Protein AF-E2GJ95-F1 (afdb_monomer)

Sequence (103 aa):
ADFGVEADIWSCPSFNLLHRDAIETERFNRLHPLEAEKVPFVTSQLQGHDGPVIAATDYIRSYADRIRAYIPNDYHVLGTDGFGRSDSRANLRRLFEVDRYNV

Structure (mmCIF, N/CA/C/O backbone):
data_AF-E2GJ95-F1
#
_entry.id   AF-E2GJ95-F1
#
loop_
_atom_site.group_PDB
_atom_site.id
_atom_site.type_symbol
_atom_site.label_atom_id
_atom_site.label_alt_id
_atom_site.label_comp_id
_atom_site.label_asym_id
_atom_site.label_entity_id
_atom_site.label_seq_id
_atom_site.pdbx_PDB_ins_code
_atom_site.Cartn_x
_atom_site.Cartn_y
_atom_site.Cartn_z
_atom_site.occupancy
_atom_site.B_iso_or_equiv
_atom_site.auth_seq_id
_atom_site.auth_comp_id
_atom_site.auth_asym_id
_atom_site.auth_atom_id
_atom_site.pdbx_PDB_model_num
ATOM 1 N N . ALA A 1 1 ? -9.290 -3.431 -22.720 1.00 63.59 1 ALA A N 1
ATOM 2 C CA . ALA A 1 1 ? -8.641 -4.137 -21.604 1.00 63.59 1 ALA A CA 1
ATOM 3 C C . ALA A 1 1 ? -8.124 -5.455 -22.152 1.00 63.59 1 ALA A C 1
ATOM 5 O O . ALA A 1 1 ? -8.940 -6.243 -22.610 1.00 63.59 1 ALA A O 1
ATOM 6 N N . ASP A 1 2 ? -6.807 -5.659 -22.177 1.00 87.31 2 ASP A N 1
ATOM 7 C CA . ASP A 1 2 ? -6.186 -6.812 -22.856 1.00 87.31 2 ASP A CA 1
ATOM 8 C C . ASP A 1 2 ? -6.552 -8.156 -22.194 1.00 87.31 2 ASP A C 1
ATOM 10 O O . ASP A 1 2 ? -6.539 -9.191 -22.852 1.00 87.31 2 ASP A O 1
ATOM 14 N N . PHE A 1 3 ? -6.949 -8.125 -20.915 1.00 90.81 3 PHE A N 1
ATOM 15 C CA . PHE A 1 3 ? -7.248 -9.311 -20.104 1.00 90.81 3 PHE A CA 1
ATOM 16 C C . PHE A 1 3 ? -8.685 -9.377 -19.569 1.00 90.81 3 PHE A C 1
ATOM 18 O O . PHE A 1 3 ? -9.024 -10.321 -18.867 1.00 90.81 3 PHE A O 1
ATOM 25 N N . GLY A 1 4 ? -9.533 -8.383 -19.862 1.00 93.56 4 GLY A N 1
ATOM 26 C CA . GLY A 1 4 ? -10.906 -8.343 -19.334 1.00 93.56 4 GLY A CA 1
ATOM 27 C C . GLY A 1 4 ? -11.008 -8.259 -17.802 1.00 93.56 4 GLY A C 1
ATOM 28 O O . GLY A 1 4 ? -12.043 -8.614 -17.254 1.00 93.56 4 GLY A O 1
ATOM 29 N N . VAL A 1 5 ? -9.946 -7.814 -17.123 1.00 92.19 5 VAL A N 1
ATOM 30 C CA . VAL A 1 5 ? -9.924 -7.586 -15.671 1.00 92.19 5 VAL A CA 1
ATOM 31 C C . VAL A 1 5 ? -10.360 -6.150 -15.389 1.00 92.19 5 VAL A C 1
ATOM 33 O O . VAL A 1 5 ? -9.790 -5.210 -15.949 1.00 92.19 5 VAL A O 1
ATOM 36 N N . GLU A 1 6 ? -11.377 -5.989 -14.546 1.00 93.88 6 GLU A N 1
ATOM 37 C CA . GLU A 1 6 ? -11.799 -4.690 -14.021 1.00 93.88 6 GLU A CA 1
ATOM 38 C C . GLU A 1 6 ? -10.913 -4.296 -12.835 1.00 93.88 6 GLU A C 1
ATOM 40 O O . GLU A 1 6 ? -10.477 -5.151 -12.066 1.00 93.88 6 GLU A O 1
ATOM 45 N N . ALA A 1 7 ? -10.615 -3.004 -12.713 1.00 94.00 7 ALA A N 1
ATOM 46 C CA . ALA A 1 7 ? -9.789 -2.483 -11.637 1.00 94.00 7 ALA A CA 1
ATOM 47 C C . ALA A 1 7 ? -10.259 -1.087 -11.237 1.00 94.00 7 ALA A C 1
ATOM 49 O O . ALA A 1 7 ? -10.432 -0.205 -12.082 1.00 94.00 7 ALA A O 1
ATOM 50 N N . ASP A 1 8 ? -10.390 -0.893 -9.935 1.00 95.81 8 ASP A N 1
ATOM 51 C CA . ASP A 1 8 ? -10.515 0.418 -9.324 1.00 95.81 8 ASP A CA 1
ATOM 52 C C . ASP A 1 8 ? -9.117 1.050 -9.185 1.00 95.81 8 ASP A C 1
ATOM 54 O O . ASP A 1 8 ? -8.119 0.367 -8.934 1.00 95.81 8 ASP A O 1
ATOM 58 N N . ILE A 1 9 ? -9.014 2.367 -9.391 1.00 96.06 9 ILE A N 1
ATOM 59 C CA . ILE A 1 9 ? -7.731 3.084 -9.387 1.00 96.06 9 ILE A CA 1
ATOM 60 C C . ILE A 1 9 ? -7.732 4.128 -8.277 1.00 96.06 9 ILE A C 1
ATOM 62 O O . ILE A 1 9 ? -8.517 5.077 -8.300 1.00 96.06 9 ILE A O 1
ATOM 66 N N . TRP A 1 10 ? -6.778 4.006 -7.353 1.00 97.00 10 TRP A N 1
ATOM 67 C CA . TRP A 1 10 ? -6.595 4.942 -6.247 1.00 97.00 10 TRP A CA 1
ATOM 68 C C . TRP A 1 10 ? -5.315 5.756 -6.392 1.00 97.00 10 TRP A C 1
ATOM 70 O O . TRP A 1 10 ? -4.247 5.241 -6.721 1.00 97.00 10 TRP A O 1
ATOM 80 N N . SER A 1 11 ? -5.412 7.042 -6.060 1.00 97.12 11 SER A N 1
ATOM 81 C CA . SER A 1 11 ? -4.244 7.884 -5.821 1.00 97.12 11 SER A CA 1
ATOM 82 C C . SER A 1 11 ? -3.899 7.862 -4.335 1.00 97.12 11 SER A C 1
ATOM 84 O O . SER A 1 11 ? -4.739 8.188 -3.496 1.00 97.12 11 SER A O 1
ATOM 86 N N . CYS A 1 12 ? -2.658 7.503 -4.003 1.00 97.19 12 CYS A N 1
ATOM 87 C CA . CYS A 1 12 ? -2.146 7.523 -2.635 1.00 97.19 12 CYS A CA 1
ATOM 88 C C . CYS A 1 12 ? -1.120 8.659 -2.476 1.00 97.19 12 CYS A C 1
ATOM 90 O O . CYS A 1 12 ? 0.071 8.454 -2.715 1.00 97.19 12 CYS A O 1
ATOM 92 N N . PRO A 1 13 ? -1.542 9.873 -2.074 1.00 96.12 13 PRO A N 1
ATOM 93 C CA . PRO A 1 13 ? -0.630 11.009 -1.952 1.00 96.12 13 PRO A CA 1
ATOM 94 C C . PRO A 1 13 ? 0.354 10.878 -0.779 1.00 96.12 13 PRO A C 1
ATOM 96 O O . PRO A 1 13 ? 1.371 11.569 -0.762 1.00 96.12 13 PRO A O 1
ATOM 99 N N . SER A 1 14 ? 0.071 10.036 0.226 1.00 97.62 14 SER A N 1
ATOM 100 C CA . SER A 1 14 ? 0.968 9.860 1.372 1.00 97.62 14 SER A CA 1
ATOM 101 C C . SER A 1 14 ? 0.735 8.559 2.139 1.00 97.62 14 SER A C 1
ATOM 103 O O . SER A 1 14 ? -0.110 8.488 3.033 1.00 97.62 14 SER A O 1
ATOM 105 N N . PHE A 1 15 ? 1.592 7.564 1.902 1.00 98.50 15 PHE A N 1
ATOM 106 C CA . PHE A 1 15 ? 1.661 6.365 2.748 1.00 98.50 15 PHE A CA 1
ATOM 107 C C . PHE A 1 15 ? 2.099 6.680 4.187 1.00 98.50 15 PHE A C 1
ATOM 109 O O . PHE A 1 15 ? 1.762 5.947 5.112 1.00 98.50 15 PHE A O 1
ATOM 116 N N . ASN A 1 16 ? 2.829 7.784 4.403 1.00 98.25 16 ASN A N 1
ATOM 117 C CA . ASN A 1 16 ? 3.179 8.254 5.749 1.00 98.25 16 ASN A CA 1
ATOM 118 C C . ASN A 1 16 ? 1.925 8.610 6.562 1.00 98.25 16 ASN A C 1
ATOM 120 O O . ASN A 1 16 ? 1.812 8.214 7.719 1.00 98.25 16 ASN A O 1
ATOM 124 N N . LEU A 1 17 ? 0.996 9.367 5.966 1.00 98.50 17 LEU A N 1
ATOM 125 C CA . LEU A 1 17 ? -0.213 9.807 6.664 1.00 98.50 17 LEU A CA 1
ATOM 126 C C . LEU A 1 17 ? -1.180 8.648 6.898 1.00 98.50 17 LEU A C 1
ATOM 128 O O . LEU A 1 17 ? -1.711 8.554 7.999 1.00 98.50 17 LEU A O 1
ATOM 132 N N . LEU A 1 18 ? -1.332 7.741 5.925 1.00 98.56 18 LEU A N 1
ATOM 133 C CA . LEU A 1 18 ? -2.131 6.522 6.101 1.00 98.56 18 LEU A CA 1
ATOM 134 C C . LEU A 1 18 ? -1.604 5.657 7.251 1.00 98.56 18 LEU A C 1
ATOM 136 O O . LEU A 1 18 ? -2.371 5.196 8.087 1.00 98.56 18 LEU A O 1
ATOM 140 N N . HIS A 1 19 ? -0.285 5.472 7.326 1.00 98.56 19 HIS A N 1
ATOM 141 C CA . HIS A 1 19 ? 0.322 4.701 8.407 1.00 98.56 19 HIS A CA 1
ATOM 142 C C . HIS A 1 19 ? 0.151 5.373 9.775 1.00 98.56 19 HIS A C 1
ATOM 144 O O . HIS A 1 19 ? -0.139 4.695 10.759 1.00 98.56 19 HIS A O 1
ATOM 150 N N . ARG A 1 20 ? 0.299 6.704 9.844 1.00 98.62 20 ARG A N 1
ATOM 151 C CA . ARG A 1 20 ? 0.094 7.459 11.087 1.00 98.62 20 ARG A CA 1
ATOM 152 C C . ARG A 1 20 ? -1.349 7.348 11.579 1.00 98.62 20 ARG A C 1
ATOM 154 O O . ARG A 1 20 ? -1.551 7.034 12.745 1.00 98.62 20 ARG A O 1
ATOM 161 N N . ASP A 1 21 ? -2.315 7.573 10.693 1.00 98.81 21 ASP A N 1
ATOM 162 C CA . ASP A 1 21 ? -3.746 7.428 10.984 1.00 98.81 21 ASP A CA 1
ATOM 163 C C . ASP A 1 21 ? -4.080 6.029 11.522 1.00 98.81 21 ASP A C 1
ATOM 165 O O . ASP A 1 21 ? -4.771 5.882 12.533 1.00 98.81 21 ASP A O 1
ATOM 169 N N . ALA A 1 22 ? -3.508 4.995 10.906 1.00 98.50 22 ALA A N 1
ATOM 170 C CA . ALA A 1 22 ? -3.748 3.624 11.315 1.00 98.50 22 ALA A CA 1
ATOM 171 C C . ALA A 1 22 ? -3.159 3.290 12.696 1.00 98.50 22 ALA A C 1
ATOM 173 O O . ALA A 1 22 ? -3.853 2.704 13.526 1.00 98.50 22 ALA A O 1
ATOM 174 N N . ILE A 1 23 ? -1.933 3.739 12.994 1.00 98.44 23 ILE A N 1
ATOM 175 C CA . ILE A 1 23 ? -1.331 3.586 14.331 1.00 98.44 23 ILE A CA 1
ATOM 176 C C . ILE A 1 23 ? -2.129 4.358 15.390 1.00 98.44 23 ILE A C 1
ATOM 178 O O . ILE A 1 23 ? -2.316 3.875 16.509 1.00 98.44 23 ILE A O 1
ATOM 182 N N . GLU A 1 24 ? -2.582 5.572 15.073 1.00 98.62 24 GLU A N 1
ATOM 183 C CA . GLU A 1 24 ? -3.398 6.381 15.984 1.00 98.62 24 GLU A CA 1
ATOM 184 C C . GLU A 1 24 ? -4.741 5.702 16.275 1.00 98.62 24 GLU A C 1
ATOM 186 O O . GLU A 1 24 ? -5.174 5.668 17.431 1.00 98.62 24 GLU A O 1
ATOM 191 N N . THR A 1 25 ? -5.346 5.097 15.253 1.00 98.69 25 THR A N 1
ATOM 192 C CA . THR A 1 25 ? -6.574 4.305 15.360 1.00 98.69 25 THR A CA 1
ATOM 193 C C . THR A 1 25 ? -6.374 3.054 16.214 1.00 98.69 25 THR A C 1
ATOM 195 O O . THR A 1 25 ? -7.111 2.851 17.179 1.00 98.69 25 THR A O 1
ATOM 198 N N . GLU A 1 26 ? -5.337 2.258 15.942 1.00 98.19 26 GLU A N 1
ATOM 199 C CA . GLU A 1 26 ? -5.004 1.064 16.729 1.00 98.19 26 GLU A CA 1
ATOM 200 C C . GLU A 1 26 ? -4.749 1.425 18.200 1.00 98.19 26 GLU A C 1
ATOM 202 O O . GLU A 1 26 ? -5.288 0.804 19.121 1.00 98.19 26 GLU A O 1
ATOM 207 N N . ARG A 1 27 ? -3.965 2.485 18.440 1.00 98.50 27 ARG A N 1
ATOM 208 C CA . ARG A 1 27 ? -3.698 2.993 19.788 1.00 98.50 27 ARG A CA 1
ATOM 209 C C . ARG A 1 27 ? -4.984 3.424 20.487 1.00 98.50 27 ARG A C 1
ATOM 211 O O . ARG A 1 27 ? -5.116 3.160 21.681 1.00 98.50 27 ARG A O 1
ATOM 218 N N . PHE A 1 28 ? -5.894 4.100 19.786 1.00 98.69 28 PHE A N 1
ATOM 219 C CA . PHE A 1 28 ? -7.177 4.501 20.353 1.00 98.69 28 PHE A CA 1
ATOM 220 C C . PHE A 1 28 ? -7.988 3.274 20.775 1.00 98.69 28 PHE A C 1
ATOM 222 O O . PHE A 1 28 ? -8.359 3.199 21.944 1.00 98.69 28 PHE A O 1
ATOM 229 N N . ASN A 1 29 ? -8.172 2.300 19.880 1.00 98.44 29 ASN A N 1
ATOM 230 C CA . ASN A 1 29 ? -8.951 1.087 20.153 1.00 98.44 29 ASN A CA 1
ATOM 231 C C . ASN A 1 29 ? -8.365 0.300 21.336 1.00 98.44 29 ASN A C 1
ATOM 233 O O . ASN A 1 29 ? -9.090 -0.105 22.241 1.00 98.44 29 ASN A O 1
ATOM 237 N N . ARG A 1 30 ? -7.031 0.176 21.405 1.00 98.12 30 ARG A N 1
ATOM 238 C CA . ARG A 1 30 ? -6.343 -0.489 22.524 1.00 98.12 30 ARG A CA 1
ATOM 239 C C . ARG A 1 30 ? -6.565 0.206 23.872 1.00 98.12 30 ARG A C 1
ATOM 241 O O . ARG A 1 30 ? -6.591 -0.462 24.902 1.00 98.12 30 ARG A O 1
ATOM 248 N N . LEU A 1 31 ? -6.654 1.537 23.886 1.00 98.50 31 LEU A N 1
ATOM 249 C CA . LEU A 1 31 ? -6.808 2.327 25.114 1.00 98.50 31 LEU A CA 1
ATOM 250 C C . LEU A 1 31 ? -8.274 2.560 25.515 1.00 98.50 31 LEU A C 1
ATOM 252 O O . LEU A 1 31 ? -8.513 2.945 26.656 1.00 98.50 31 LEU A O 1
ATOM 256 N N . HIS A 1 32 ? -9.234 2.306 24.620 1.00 98.31 32 HIS A N 1
ATOM 257 C CA . HIS A 1 32 ? -10.666 2.532 24.847 1.00 98.31 32 HIS A CA 1
ATOM 258 C C . HIS A 1 32 ? -11.489 1.283 24.471 1.00 98.31 32 HIS A C 1
ATOM 260 O O . HIS A 1 32 ? -12.328 1.342 23.576 1.00 98.31 32 HIS A O 1
ATOM 266 N N . PRO A 1 33 ? -11.290 0.138 25.155 1.00 97.62 33 PRO A N 1
ATOM 267 C CA . PRO A 1 33 ? -11.884 -1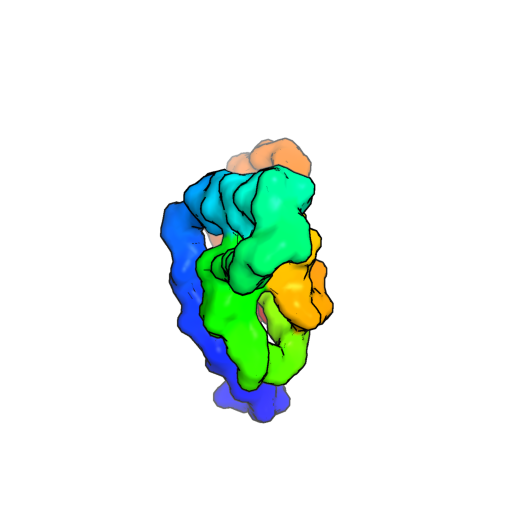.146 24.758 1.00 97.62 33 PRO A CA 1
ATOM 268 C C . PRO A 1 33 ? -13.412 -1.230 24.921 1.00 97.62 33 PRO A C 1
ATOM 270 O O . PRO A 1 33 ? -14.017 -2.202 24.485 1.00 97.62 33 PRO A O 1
ATOM 273 N N . LEU A 1 34 ? -14.034 -0.260 25.599 1.00 98.12 34 LEU A N 1
ATOM 274 C CA . LEU A 1 34 ? -15.490 -0.188 25.785 1.00 98.12 34 LEU A CA 1
ATOM 275 C C . LEU A 1 34 ? -16.161 0.825 24.846 1.00 98.12 34 LEU A C 1
ATOM 277 O O . LEU A 1 34 ? -17.386 0.938 24.848 1.00 98.12 34 LEU A O 1
ATOM 281 N N . GLU A 1 35 ? -15.375 1.587 24.086 1.00 97.88 35 GLU A N 1
ATOM 282 C CA . GLU A 1 35 ? -15.892 2.527 23.096 1.00 97.88 35 GLU A CA 1
ATOM 283 C C . GLU A 1 35 ? -16.045 1.847 21.734 1.00 97.88 35 GLU A C 1
ATOM 285 O O . GLU A 1 35 ? -15.537 0.752 21.500 1.00 97.88 35 GLU A O 1
ATOM 290 N N . ALA A 1 36 ? -16.764 2.501 20.821 1.00 97.62 36 ALA A N 1
ATOM 291 C CA . ALA A 1 36 ? -16.868 2.015 19.454 1.00 97.62 36 ALA A CA 1
ATOM 292 C C . ALA A 1 36 ? -15.478 1.982 18.800 1.00 97.62 36 ALA A C 1
ATOM 294 O O . ALA A 1 36 ? -14.768 2.994 18.784 1.00 97.62 36 ALA A O 1
ATOM 295 N N . GLU A 1 37 ? -15.108 0.827 18.245 1.00 97.25 37 GLU A N 1
ATOM 296 C CA . GLU A 1 37 ? -13.845 0.675 17.533 1.00 97.25 37 GLU A CA 1
ATOM 297 C C . GLU A 1 37 ? -13.790 1.613 16.327 1.00 97.25 37 GLU A C 1
ATOM 299 O O . GLU A 1 37 ? -14.712 1.697 15.511 1.00 97.25 37 GLU A O 1
ATOM 304 N N . LYS A 1 38 ? -12.673 2.324 16.209 1.00 98.38 38 LYS A N 1
ATOM 305 C CA . LYS A 1 38 ? -12.358 3.132 15.038 1.00 98.38 38 LYS A CA 1
ATOM 306 C C . LYS A 1 38 ? -11.751 2.256 13.952 1.00 98.38 38 LYS A C 1
ATOM 308 O O . LYS A 1 38 ? -11.030 1.301 14.234 1.00 98.38 38 LYS A O 1
ATOM 313 N N . VAL A 1 39 ? -12.000 2.639 12.706 1.00 98.38 39 VAL A N 1
ATOM 314 C CA . VAL A 1 39 ? -11.462 1.979 11.515 1.00 98.38 39 VAL A CA 1
ATOM 315 C C . VAL A 1 39 ? -10.437 2.915 10.872 1.00 98.38 39 VAL A C 1
ATOM 317 O O . VAL A 1 39 ? -10.778 4.081 10.653 1.00 98.38 39 VAL A O 1
ATOM 320 N N . PRO A 1 40 ? -9.208 2.453 10.564 1.00 98.56 40 PRO A N 1
ATOM 321 C CA . PRO A 1 40 ? -8.237 3.267 9.842 1.00 98.56 40 PRO A CA 1
ATOM 322 C C . PRO A 1 40 ? -8.810 3.761 8.513 1.00 98.56 40 PRO A C 1
ATOM 324 O O . PRO A 1 40 ? -9.535 3.032 7.830 1.00 98.56 40 PRO A O 1
ATOM 327 N N . PHE A 1 41 ? -8.438 4.970 8.097 1.00 98.50 41 PHE A N 1
ATOM 328 C CA . PHE A 1 41 ? -8.930 5.574 6.863 1.00 98.50 41 PHE A CA 1
ATOM 329 C C . PHE A 1 41 ? -8.701 4.653 5.663 1.00 98.50 41 PHE A C 1
ATOM 331 O O . PHE A 1 41 ? -9.641 4.387 4.919 1.00 98.50 41 PHE A O 1
ATOM 338 N N . VAL A 1 42 ? -7.497 4.087 5.508 1.00 98.31 42 VAL A N 1
ATOM 339 C CA . VAL A 1 42 ? -7.207 3.187 4.378 1.00 98.31 42 VAL A CA 1
ATOM 340 C C . VAL A 1 42 ? -8.085 1.937 4.377 1.00 98.31 42 VAL A C 1
ATOM 342 O O . VAL A 1 42 ? -8.584 1.546 3.326 1.00 98.31 42 VAL A O 1
ATOM 345 N N . THR A 1 43 ? -8.349 1.361 5.550 1.00 98.44 43 THR A N 1
ATOM 346 C CA . THR A 1 43 ? -9.254 0.218 5.684 1.00 98.44 43 THR A CA 1
ATOM 347 C C . THR A 1 43 ? -10.663 0.615 5.261 1.00 98.44 43 THR A C 1
ATOM 349 O O . THR A 1 43 ? -11.285 -0.095 4.480 1.00 98.44 43 THR A O 1
ATOM 352 N N . SER A 1 44 ? -11.141 1.790 5.687 1.00 97.94 44 SER A N 1
ATOM 353 C CA . SER A 1 44 ? -12.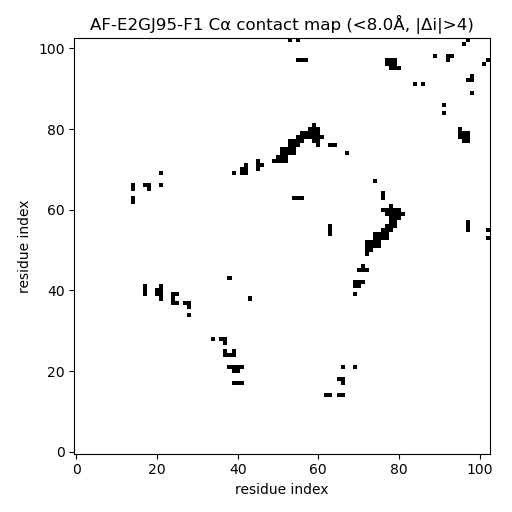470 2.285 5.310 1.00 97.94 44 SER A CA 1
ATOM 354 C C . SER A 1 44 ? -12.632 2.571 3.814 1.00 97.94 44 SER A C 1
ATOM 356 O O . SER A 1 44 ? -13.751 2.504 3.316 1.00 97.94 44 SER A O 1
ATOM 358 N N . GLN A 1 45 ? -11.541 2.899 3.109 1.00 97.50 45 GLN A N 1
ATOM 359 C CA . GLN A 1 45 ? -11.557 3.144 1.664 1.00 97.50 45 GLN A CA 1
ATOM 360 C C . GLN A 1 45 ? -11.565 1.851 0.845 1.00 97.50 45 GLN A C 1
ATOM 362 O O . GLN A 1 45 ? -12.075 1.856 -0.268 1.00 97.50 45 GLN A O 1
ATOM 367 N N . LEU A 1 46 ? -10.961 0.778 1.363 1.00 97.38 46 LEU A N 1
ATOM 368 C CA . LEU A 1 46 ? -10.781 -0.479 0.631 1.00 97.38 46 LEU A CA 1
ATOM 369 C C . LEU A 1 46 ? -11.785 -1.562 1.036 1.00 97.38 46 LEU A C 1
ATOM 371 O O . LEU A 1 46 ? -12.023 -2.489 0.270 1.00 97.38 46 LEU A O 1
ATOM 375 N N . GLN A 1 47 ? -12.392 -1.462 2.222 1.00 96.62 47 GLN A N 1
ATOM 376 C CA . GLN A 1 47 ? -13.424 -2.407 2.645 1.00 96.62 47 GLN A CA 1
ATOM 377 C C . GLN A 1 47 ? -14.588 -2.434 1.643 1.00 96.62 47 GLN A C 1
ATOM 379 O O . GLN A 1 47 ? -15.067 -1.394 1.195 1.00 96.62 47 GLN A O 1
ATOM 384 N N . GLY A 1 48 ? -15.064 -3.634 1.318 1.00 95.50 48 GLY A N 1
ATOM 385 C CA . GLY A 1 48 ? -16.150 -3.826 0.356 1.00 95.50 48 GLY A CA 1
ATOM 386 C C . GLY A 1 48 ? -15.720 -3.801 -1.114 1.00 95.50 48 GLY A C 1
ATOM 387 O O . GLY A 1 48 ? -16.574 -4.023 -1.966 1.00 95.50 48 GLY A O 1
ATOM 388 N N . HIS A 1 49 ? -14.434 -3.579 -1.411 1.00 95.31 49 HIS A N 1
ATOM 389 C CA . HIS A 1 49 ? -13.866 -3.837 -2.733 1.00 95.31 49 HIS A CA 1
ATOM 390 C C . HIS A 1 49 ? -13.280 -5.250 -2.778 1.00 95.31 49 HIS A C 1
ATOM 392 O O . HIS A 1 49 ? -12.523 -5.655 -1.891 1.00 95.31 49 HIS A O 1
ATOM 39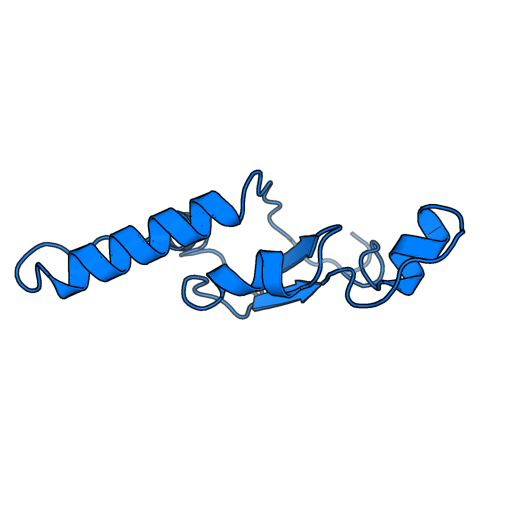8 N N . ASP A 1 50 ? -13.632 -6.002 -3.816 1.00 93.44 50 ASP A N 1
ATOM 399 C CA . ASP A 1 50 ? -13.158 -7.368 -4.015 1.00 93.44 50 ASP A CA 1
ATOM 400 C C . ASP A 1 50 ? -11.804 -7.403 -4.737 1.00 93.44 50 ASP A C 1
ATOM 402 O O . ASP A 1 50 ? -11.447 -6.505 -5.499 1.00 93.44 50 ASP A O 1
ATOM 406 N N . GLY A 1 51 ? -11.064 -8.495 -4.538 1.00 95.00 51 GLY A N 1
ATOM 407 C CA . GLY A 1 51 ? -9.817 -8.767 -5.255 1.00 95.00 51 GLY A CA 1
ATOM 408 C C . GLY A 1 51 ? -8.550 -8.249 -4.562 1.00 95.00 51 GLY A C 1
ATOM 409 O O . GLY A 1 51 ? -8.612 -7.681 -3.471 1.00 95.00 51 GLY A O 1
ATOM 410 N N . PRO A 1 52 ? -7.371 -8.515 -5.148 1.00 97.12 52 PRO A N 1
ATOM 411 C CA . PRO A 1 52 ? -6.093 -8.115 -4.574 1.00 97.12 52 PRO A CA 1
ATOM 412 C C . PRO A 1 52 ? -5.829 -6.616 -4.761 1.00 97.12 52 PRO A C 1
ATOM 414 O O . PRO A 1 52 ? -6.210 -6.012 -5.762 1.00 97.12 52 PRO A O 1
ATOM 417 N N . VAL A 1 53 ? -5.085 -6.031 -3.826 1.00 98.12 53 VAL A N 1
ATOM 418 C CA . VAL A 1 53 ? -4.615 -4.645 -3.883 1.00 98.12 53 VAL A CA 1
ATOM 419 C C . VAL A 1 53 ? -3.142 -4.636 -4.280 1.00 98.12 53 VAL A C 1
ATOM 421 O O . VAL A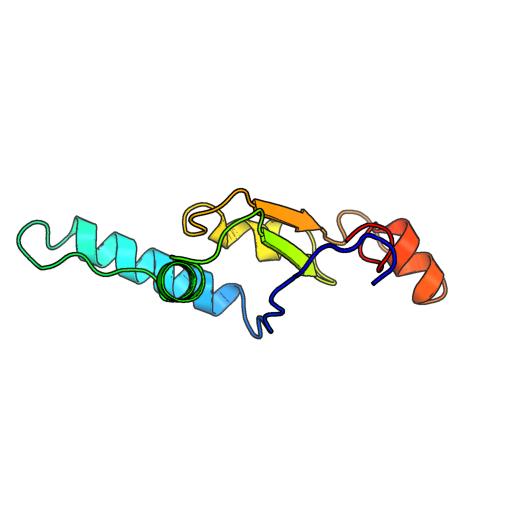 1 53 ? -2.299 -5.243 -3.616 1.00 98.12 53 VAL A O 1
ATOM 424 N N . ILE A 1 54 ? -2.814 -3.906 -5.346 1.00 98.12 54 ILE A N 1
ATOM 425 C CA . ILE A 1 54 ? -1.440 -3.728 -5.829 1.00 98.12 54 ILE A CA 1
ATOM 426 C C . ILE A 1 54 ? -1.023 -2.274 -5.601 1.00 98.12 54 ILE A C 1
ATOM 428 O O . ILE A 1 54 ? -1.690 -1.346 -6.057 1.00 98.12 54 ILE A O 1
ATOM 432 N N . ALA A 1 55 ? 0.097 -2.059 -4.911 1.00 98.25 55 ALA A N 1
ATOM 433 C CA . ALA A 1 55 ? 0.711 -0.744 -4.761 1.00 98.25 55 ALA A CA 1
ATOM 434 C C . ALA A 1 55 ? 2.079 -0.713 -5.442 1.00 98.25 55 ALA A C 1
ATOM 436 O O . ALA A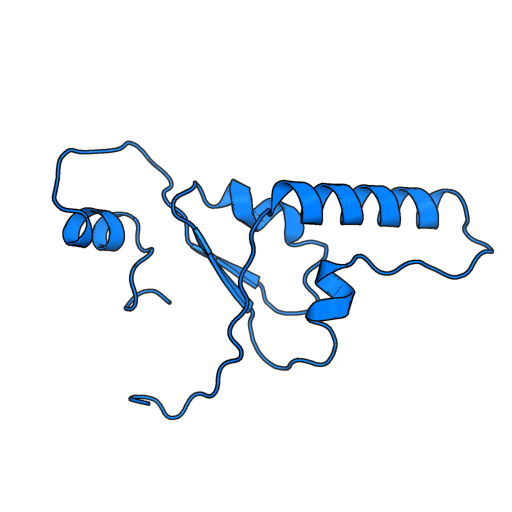 1 55 ? 2.966 -1.481 -5.086 1.00 98.25 55 ALA A O 1
ATOM 437 N N . ALA A 1 56 ? 2.270 0.219 -6.372 1.00 97.75 56 ALA A N 1
ATOM 438 C CA . ALA A 1 56 ? 3.555 0.480 -7.009 1.00 97.75 56 ALA A CA 1
ATOM 439 C C . ALA A 1 56 ? 4.012 1.906 -6.686 1.00 97.75 56 ALA A C 1
ATOM 441 O O . ALA A 1 56 ? 3.251 2.862 -6.853 1.00 97.75 56 ALA A O 1
ATOM 442 N N . THR A 1 57 ? 5.249 2.061 -6.212 1.00 97.69 57 THR A N 1
ATOM 443 C CA . THR A 1 57 ? 5.823 3.379 -5.901 1.00 97.69 57 THR A CA 1
ATOM 444 C C . THR A 1 57 ? 7.240 3.508 -6.447 1.00 97.69 57 THR A C 1
ATOM 446 O O . THR A 1 57 ? 7.960 2.521 -6.538 1.00 97.69 57 THR A O 1
ATOM 449 N N . ASP A 1 58 ? 7.681 4.737 -6.731 1.00 97.31 58 ASP A N 1
ATOM 450 C CA . ASP A 1 58 ? 9.086 5.026 -7.070 1.00 97.31 58 ASP A CA 1
ATOM 451 C C . ASP A 1 58 ? 10.014 4.999 -5.817 1.00 97.31 58 ASP A C 1
ATOM 453 O O . ASP A 1 58 ? 11.180 5.388 -5.896 1.00 97.31 58 ASP A O 1
ATOM 457 N N . TYR A 1 59 ? 9.523 4.520 -4.664 1.00 97.81 59 TYR A N 1
ATOM 458 C CA . TYR A 1 59 ? 10.286 4.255 -3.436 1.00 97.81 59 TYR A CA 1
ATOM 459 C C . TYR A 1 59 ? 10.457 2.746 -3.210 1.00 97.81 59 TYR A C 1
ATOM 461 O O . TYR A 1 59 ? 9.750 1.934 -3.803 1.00 97.81 59 TYR A O 1
ATOM 469 N N . ILE A 1 60 ? 11.361 2.365 -2.301 1.00 98.38 60 ILE A N 1
ATOM 470 C CA . ILE A 1 60 ? 11.511 0.970 -1.856 1.00 98.38 60 ILE A CA 1
ATOM 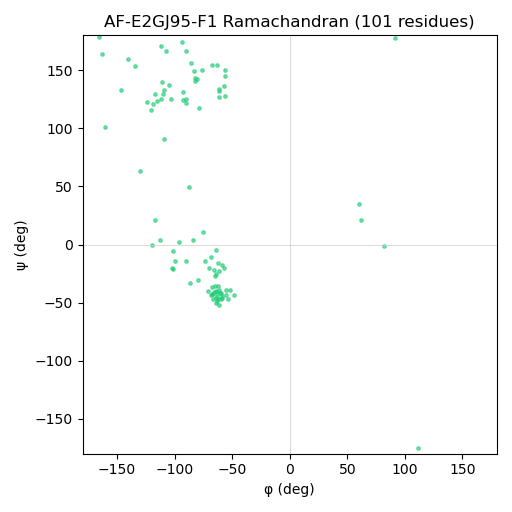471 C C . ILE A 1 60 ? 10.187 0.413 -1.311 1.00 98.38 60 ILE A C 1
ATOM 473 O O . ILE A 1 60 ? 9.393 1.153 -0.723 1.00 98.38 60 ILE A O 1
ATOM 477 N N . ARG A 1 61 ? 9.970 -0.900 -1.433 1.00 98.38 61 ARG A N 1
ATOM 478 C CA . ARG A 1 61 ? 8.717 -1.576 -1.051 1.00 98.38 61 ARG A CA 1
ATOM 479 C C . ARG A 1 61 ? 8.271 -1.249 0.369 1.00 98.38 61 ARG A C 1
ATOM 481 O O . ARG A 1 61 ? 7.093 -0.985 0.580 1.00 98.38 61 ARG A O 1
ATOM 488 N N . SER A 1 62 ? 9.199 -1.156 1.327 1.00 98.19 62 SER A N 1
ATOM 489 C CA . SER A 1 62 ? 8.878 -0.828 2.730 1.00 98.19 62 SER A CA 1
ATOM 490 C C . SER A 1 62 ? 8.169 0.525 2.917 1.00 98.19 62 SER A C 1
ATOM 492 O O . SER A 1 62 ? 7.538 0.767 3.951 1.00 98.19 62 SER A O 1
ATOM 494 N N . TYR A 1 63 ? 8.235 1.417 1.923 1.00 98.25 63 TYR A N 1
ATOM 495 C CA . TYR A 1 63 ? 7.498 2.674 1.927 1.00 98.25 63 TYR A CA 1
ATOM 496 C C . TYR A 1 63 ? 5.982 2.472 1.845 1.00 98.25 63 TYR A C 1
ATOM 498 O O . TYR A 1 63 ? 5.251 3.075 2.629 1.00 98.25 63 TYR A O 1
ATOM 506 N N . ALA A 1 64 ? 5.510 1.617 0.941 1.00 98.31 64 ALA A N 1
ATOM 507 C CA . ALA A 1 64 ? 4.093 1.282 0.835 1.00 98.31 64 ALA A CA 1
ATOM 508 C C . ALA A 1 64 ? 3.713 0.123 1.773 1.00 98.31 64 ALA A C 1
ATOM 510 O O . ALA A 1 64 ? 2.646 0.140 2.377 1.00 98.31 64 ALA A O 1
ATOM 511 N N . ASP A 1 65 ? 4.625 -0.823 2.010 1.00 98.38 65 ASP A N 1
ATOM 512 C CA . ASP A 1 65 ? 4.368 -2.026 2.814 1.00 98.38 65 ASP A CA 1
ATOM 513 C C . ASP A 1 65 ? 3.996 -1.737 4.278 1.00 98.38 65 ASP A C 1
ATOM 515 O O . ASP A 1 65 ? 3.298 -2.515 4.920 1.00 98.38 65 ASP A O 1
ATOM 519 N N . ARG A 1 66 ? 4.378 -0.571 4.809 1.00 97.94 66 ARG A N 1
ATOM 520 C CA . ARG A 1 66 ? 4.062 -0.150 6.186 1.00 97.94 66 ARG A CA 1
ATOM 521 C C . ARG A 1 66 ? 2.571 -0.117 6.533 1.00 97.94 66 ARG A C 1
ATOM 523 O O . ARG A 1 66 ? 2.236 -0.090 7.715 1.00 97.94 66 ARG A O 1
ATOM 530 N N . ILE A 1 67 ? 1.676 -0.048 5.545 1.00 98.25 67 ILE A N 1
ATOM 531 C CA . ILE A 1 67 ? 0.229 -0.068 5.794 1.00 98.25 67 ILE A CA 1
ATOM 532 C C . ILE A 1 67 ? -0.396 -1.458 5.645 1.00 98.25 67 ILE A C 1
ATOM 534 O O . ILE A 1 67 ? -1.601 -1.582 5.823 1.00 98.25 67 ILE A O 1
ATOM 538 N N . ARG A 1 68 ? 0.399 -2.498 5.357 1.00 98.31 68 ARG A N 1
ATOM 539 C CA . ARG A 1 68 ? -0.066 -3.868 5.086 1.00 98.31 68 ARG A CA 1
ATOM 540 C C . ARG A 1 68 ? -1.063 -4.392 6.115 1.00 98.31 68 ARG A C 1
ATOM 542 O O . ARG A 1 68 ? -2.063 -4.977 5.728 1.00 98.31 68 ARG A O 1
ATOM 549 N N . ALA A 1 69 ? -0.811 -4.160 7.404 1.00 97.81 69 ALA A N 1
ATOM 550 C CA . ALA A 1 69 ? -1.677 -4.628 8.491 1.00 97.81 69 ALA A CA 1
ATOM 551 C C . ALA A 1 69 ? -3.099 -4.033 8.456 1.00 97.81 69 ALA A C 1
ATOM 553 O O . ALA A 1 69 ? -3.990 -4.539 9.128 1.00 97.81 69 ALA A O 1
ATOM 554 N N . TYR A 1 70 ? -3.303 -2.962 7.689 1.00 98.00 70 TYR A N 1
ATOM 555 C CA . TYR A 1 70 ? -4.554 -2.213 7.603 1.00 98.00 70 TYR A CA 1
ATOM 556 C C . TYR A 1 70 ? -5.231 -2.356 6.229 1.00 98.00 70 TYR A C 1
ATOM 558 O O . TYR A 1 70 ? -6.246 -1.704 5.979 1.00 98.00 70 TYR A O 1
ATOM 566 N N . ILE A 1 71 ? -4.678 -3.181 5.332 1.00 98.06 71 ILE A N 1
ATOM 567 C CA . ILE A 1 71 ? -5.299 -3.522 4.049 1.00 98.06 71 ILE A CA 1
ATOM 568 C C . ILE A 1 71 ? -6.179 -4.763 4.262 1.00 98.06 71 ILE A C 1
ATOM 570 O O . ILE A 1 71 ? -5.653 -5.787 4.696 1.00 98.06 71 ILE A O 1
ATOM 574 N N . PRO A 1 72 ? -7.496 -4.698 3.985 1.00 96.88 72 PRO A N 1
ATOM 575 C CA . PRO A 1 72 ? -8.401 -5.825 4.229 1.00 96.88 72 PRO A CA 1
ATOM 576 C C . PRO A 1 72 ? -8.240 -6.985 3.229 1.00 96.88 72 PRO A C 1
ATOM 578 O O . PRO A 1 72 ? -8.736 -8.080 3.482 1.00 96.88 72 PRO A O 1
ATOM 581 N N . ASN A 1 73 ? -7.540 -6.754 2.118 1.00 97.31 73 ASN A N 1
ATOM 582 C CA . ASN A 1 73 ? -7.368 -7.683 1.003 1.00 97.31 73 ASN A CA 1
ATOM 583 C C . ASN A 1 73 ? -5.912 -8.169 0.898 1.00 97.31 73 ASN A C 1
ATOM 585 O O . ASN A 1 73 ? -5.003 -7.610 1.518 1.00 97.31 73 ASN A O 1
ATOM 589 N N . ASP A 1 74 ? -5.669 -9.161 0.038 1.00 97.38 74 ASP A N 1
ATOM 590 C CA . ASP A 1 74 ? -4.308 -9.544 -0.345 1.00 97.38 74 ASP A CA 1
ATOM 591 C C . ASP A 1 74 ? -3.553 -8.337 -0.910 1.00 97.38 74 ASP A C 1
ATOM 593 O O . ASP A 1 74 ? -4.039 -7.647 -1.805 1.00 97.38 74 ASP A O 1
ATOM 597 N N . TYR A 1 75 ? -2.363 -8.067 -0.368 1.00 98.25 75 TYR A N 1
ATOM 598 C CA . TYR A 1 75 ? -1.618 -6.843 -0.655 1.00 98.25 75 TYR A CA 1
ATOM 599 C C . TYR A 1 75 ? -0.247 -7.125 -1.271 1.00 98.25 75 TYR A C 1
ATOM 601 O O . TYR A 1 75 ? 0.652 -7.667 -0.613 1.00 98.25 75 TYR A O 1
ATOM 609 N N . HIS A 1 76 ? -0.062 -6.698 -2.517 1.00 98.25 76 HIS A N 1
ATOM 610 C CA . HIS A 1 76 ? 1.183 -6.829 -3.269 1.00 98.25 76 HIS A CA 1
ATOM 611 C C . HIS A 1 76 ? 1.842 -5.462 -3.445 1.00 98.25 76 HIS A C 1
ATOM 613 O O . HIS A 1 76 ? 1.190 -4.484 -3.810 1.00 98.25 76 HIS A O 1
ATOM 619 N N . VAL A 1 77 ? 3.146 -5.386 -3.176 1.00 98.38 77 VAL A N 1
ATOM 620 C CA . VAL A 1 77 ? 3.889 -4.123 -3.189 1.00 98.38 77 VAL A CA 1
ATOM 621 C C . VAL A 1 77 ? 5.072 -4.214 -4.138 1.00 98.38 77 VAL A C 1
ATOM 623 O O . VAL A 1 77 ? 5.957 -5.051 -3.958 1.00 98.38 77 VAL A O 1
ATOM 626 N N . LEU A 1 78 ? 5.098 -3.304 -5.104 1.00 98.44 78 LEU A N 1
ATOM 627 C CA . LEU A 1 78 ? 6.202 -3.066 -6.022 1.00 98.44 78 LEU A CA 1
ATOM 628 C C . LEU A 1 78 ? 6.925 -1.782 -5.606 1.00 98.44 78 LEU A C 1
ATOM 630 O O . LEU A 1 78 ? 6.306 -0.772 -5.251 1.00 98.44 78 LEU A O 1
ATOM 634 N N . GLY A 1 79 ? 8.250 -1.823 -5.636 1.00 97.88 79 GLY A N 1
ATOM 635 C CA . GLY A 1 79 ? 9.082 -0.718 -5.191 1.00 97.88 79 GLY A CA 1
ATOM 636 C C . GLY A 1 79 ? 10.506 -0.834 -5.703 1.00 97.88 79 GLY A C 1
ATOM 637 O O . GLY A 1 79 ? 10.953 -1.888 -6.144 1.00 97.88 79 GLY A O 1
ATOM 638 N N . THR A 1 80 ? 11.225 0.276 -5.633 1.00 98.19 80 THR A N 1
ATOM 639 C CA . THR A 1 80 ? 12.550 0.461 -6.231 1.00 98.19 80 THR A CA 1
ATOM 640 C C . THR A 1 80 ? 13.682 0.013 -5.301 1.00 98.19 80 THR A C 1
ATOM 642 O O . THR A 1 80 ? 14.636 0.747 -5.043 1.00 98.19 80 THR A O 1
ATOM 645 N N . ASP A 1 81 ? 13.573 -1.198 -4.752 1.00 98.19 81 ASP A N 1
ATOM 646 C CA . ASP A 1 81 ? 14.591 -1.788 -3.880 1.00 98.19 81 ASP A CA 1
ATOM 647 C C . ASP A 1 81 ? 15.928 -1.964 -4.622 1.00 98.19 81 ASP A C 1
ATOM 649 O O . ASP A 1 81 ? 15.986 -2.496 -5.729 1.00 98.19 81 ASP A O 1
ATOM 653 N N . GLY A 1 82 ? 17.029 -1.570 -3.977 1.00 96.81 82 GLY A N 1
ATOM 654 C CA . GLY A 1 82 ? 18.384 -1.713 -4.514 1.00 96.81 82 GLY A CA 1
ATOM 655 C C . GLY A 1 82 ? 19.049 -0.385 -4.869 1.00 96.81 82 GLY A C 1
ATOM 656 O O . GLY A 1 82 ? 18.542 0.699 -4.584 1.00 96.81 82 GLY A O 1
ATOM 657 N N . PHE A 1 83 ? 20.246 -0.467 -5.451 1.00 97.25 83 PHE A N 1
ATOM 658 C CA . PHE A 1 83 ? 21.010 0.717 -5.840 1.00 97.25 83 PHE A CA 1
ATOM 659 C C . PHE A 1 83 ? 20.545 1.271 -7.186 1.00 97.25 83 PHE A C 1
ATOM 661 O O . PHE A 1 83 ? 20.299 0.531 -8.138 1.00 97.25 83 PHE A O 1
ATOM 668 N N . GLY A 1 84 ? 20.495 2.600 -7.273 1.00 95.38 84 GLY A N 1
ATOM 669 C CA . GLY A 1 84 ? 20.263 3.303 -8.528 1.00 95.38 84 GLY A CA 1
ATOM 670 C C . GLY A 1 84 ? 21.375 3.062 -9.549 1.00 95.38 84 GLY A C 1
ATOM 671 O O . GLY A 1 84 ? 22.530 2.808 -9.204 1.00 95.38 84 GLY A O 1
ATOM 672 N N . ARG A 1 85 ? 21.021 3.206 -10.827 1.00 95.50 85 ARG A N 1
ATOM 673 C CA . ARG A 1 85 ? 21.967 3.245 -11.946 1.00 95.50 85 ARG A CA 1
ATOM 674 C C . ARG A 1 85 ? 21.541 4.292 -12.969 1.00 95.50 85 ARG A C 1
ATOM 676 O O . ARG A 1 85 ? 20.376 4.680 -13.009 1.00 95.50 85 ARG A O 1
ATOM 683 N N . SER A 1 86 ? 22.476 4.735 -13.801 1.00 97.88 86 SER A N 1
ATOM 684 C CA . SER A 1 86 ? 22.193 5.685 -14.879 1.00 97.88 86 SER A CA 1
ATOM 685 C C . SER A 1 86 ? 21.552 4.972 -16.066 1.00 97.88 86 SER A C 1
ATOM 687 O O . SER A 1 86 ? 22.177 4.103 -16.665 1.00 97.88 86 SER A O 1
ATOM 689 N N . ASP A 1 87 ? 20.318 5.338 -16.406 1.00 97.31 87 ASP A N 1
ATOM 690 C CA . ASP A 1 87 ? 19.604 4.854 -17.592 1.00 97.31 87 ASP A CA 1
ATOM 691 C C . ASP A 1 87 ? 18.373 5.749 -17.866 1.00 97.31 87 ASP A C 1
ATOM 693 O O . ASP A 1 87 ? 18.084 6.690 -17.120 1.00 97.31 87 ASP A O 1
ATOM 697 N N . SER A 1 88 ? 17.620 5.464 -18.928 1.00 97.69 88 SER A N 1
ATOM 698 C CA . SER A 1 88 ? 16.327 6.096 -19.202 1.00 97.69 88 SER A CA 1
ATOM 699 C C . SER A 1 88 ? 15.258 5.693 -18.176 1.00 97.69 88 SER A C 1
ATOM 701 O O . SER A 1 88 ? 15.284 4.594 -17.623 1.00 97.69 88 SER A O 1
ATOM 703 N N . ARG A 1 89 ? 14.239 6.543 -17.972 1.00 96.62 89 ARG A N 1
ATOM 704 C CA . ARG A 1 89 ? 13.118 6.239 -17.057 1.00 96.62 89 ARG A CA 1
ATOM 705 C C . ARG A 1 89 ? 12.413 4.920 -17.388 1.00 96.62 89 ARG A C 1
ATOM 707 O O . ARG A 1 89 ? 12.040 4.198 -16.471 1.00 96.62 89 ARG A O 1
ATOM 714 N N . ALA A 1 90 ? 12.236 4.607 -18.674 1.00 96.50 90 ALA A N 1
ATOM 715 C CA . ALA A 1 90 ? 11.595 3.364 -19.103 1.00 96.50 90 ALA A CA 1
ATOM 716 C C . ALA A 1 90 ? 12.421 2.136 -18.687 1.00 96.50 90 ALA A C 1
ATOM 718 O O . ALA A 1 90 ? 11.885 1.205 -18.092 1.00 96.50 90 ALA A O 1
ATOM 719 N N . ASN A 1 91 ? 13.736 2.175 -18.920 1.00 96.69 91 ASN A N 1
ATOM 720 C CA . ASN A 1 91 ? 14.637 1.089 -18.539 1.00 96.69 91 ASN A CA 1
ATOM 721 C C . ASN A 1 91 ? 14.764 0.946 -17.019 1.00 96.69 91 ASN A C 1
ATOM 723 O O . ASN A 1 91 ? 14.838 -0.176 -16.525 1.00 96.69 91 ASN A O 1
ATOM 727 N N . LEU A 1 92 ? 14.763 2.057 -16.273 1.00 97.00 92 LEU A N 1
ATOM 728 C CA . LEU A 1 92 ? 14.810 2.019 -14.810 1.00 97.00 92 LEU A CA 1
ATOM 729 C C . LEU A 1 92 ? 13.526 1.450 -14.206 1.00 97.00 92 LEU A C 1
ATOM 731 O O . LEU A 1 92 ? 13.613 0.604 -13.326 1.00 97.00 92 LEU A O 1
ATOM 735 N N . ARG A 1 93 ? 12.341 1.839 -14.689 1.00 97.00 93 ARG A N 1
ATOM 736 C CA . ARG A 1 93 ? 11.078 1.276 -14.177 1.00 97.00 93 ARG A CA 1
ATOM 737 C C . ARG A 1 93 ? 10.936 -0.210 -14.473 1.00 97.00 93 ARG A C 1
ATOM 739 O O . ARG A 1 93 ? 10.441 -0.941 -13.627 1.00 97.00 93 ARG A O 1
ATOM 746 N N . ARG A 1 94 ? 11.431 -0.653 -15.631 1.00 96.25 94 ARG A N 1
ATOM 747 C CA . ARG A 1 94 ? 11.514 -2.077 -15.960 1.00 96.25 94 ARG A CA 1
ATOM 748 C C . ARG A 1 94 ? 12.515 -2.817 -15.071 1.00 96.25 94 ARG A C 1
ATOM 750 O O . ARG A 1 94 ? 12.223 -3.919 -14.635 1.00 96.25 94 ARG A O 1
ATOM 757 N N . LEU A 1 95 ? 13.684 -2.224 -14.809 1.00 96.06 95 LEU A N 1
ATOM 758 C CA . LEU A 1 95 ? 14.700 -2.796 -13.917 1.00 96.06 95 LEU A CA 1
ATOM 759 C C . LEU A 1 95 ? 14.170 -2.995 -12.497 1.00 96.06 95 LEU A C 1
ATOM 761 O O . LEU A 1 95 ? 14.429 -4.029 -11.900 1.00 96.06 95 LEU A O 1
ATOM 765 N N . PHE A 1 96 ? 13.504 -1.976 -11.959 1.00 97.50 96 PHE A N 1
ATOM 766 C CA . PHE A 1 96 ? 12.953 -1.990 -10.608 1.00 97.50 96 PHE A CA 1
ATOM 767 C C . PHE A 1 96 ? 11.578 -2.660 -10.526 1.00 97.50 96 PHE A C 1
ATOM 769 O O . PHE A 1 96 ? 10.980 -2.651 -9.459 1.00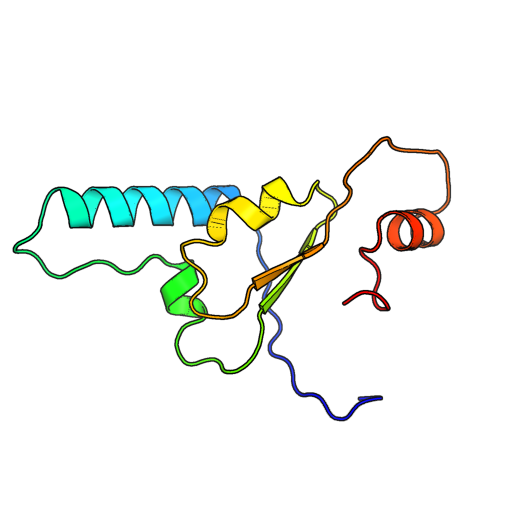 97.50 96 PHE A O 1
ATOM 776 N N . GLU A 1 97 ? 11.071 -3.211 -11.633 1.00 97.44 97 GLU A N 1
ATOM 777 C CA . GLU A 1 97 ? 9.812 -3.964 -11.669 1.00 97.44 97 GLU A CA 1
ATOM 778 C C . GLU A 1 97 ? 8.592 -3.129 -11.218 1.00 97.44 97 GLU A C 1
ATOM 780 O O . GLU A 1 97 ? 7.655 -3.632 -10.610 1.00 97.44 97 GLU A O 1
ATOM 785 N N . VAL A 1 98 ? 8.589 -1.828 -11.539 1.00 96.81 98 VAL A N 1
ATOM 786 C CA . VAL A 1 98 ? 7.512 -0.862 -11.217 1.00 96.81 98 VAL A CA 1
ATOM 787 C C . VAL A 1 98 ? 6.839 -0.285 -12.472 1.00 96.81 98 VAL A C 1
ATOM 789 O O . VAL A 1 98 ? 6.272 0.809 -12.454 1.00 96.81 98 VAL A O 1
ATOM 792 N N . ASP A 1 99 ? 6.949 -0.976 -13.608 1.00 95.00 99 ASP A N 1
ATOM 793 C CA . ASP A 1 99 ? 6.284 -0.594 -14.854 1.00 95.00 99 ASP A CA 1
ATOM 794 C C . ASP A 1 99 ? 4.917 -1.283 -15.037 1.00 95.00 99 ASP A C 1
ATOM 796 O O . ASP A 1 99 ? 4.515 -2.160 -14.277 1.00 95.00 99 ASP A O 1
ATOM 800 N N . ARG A 1 100 ? 4.202 -0.890 -16.098 1.00 92.94 100 ARG A N 1
ATOM 801 C CA . ARG A 1 100 ? 2.871 -1.414 -16.457 1.00 92.94 100 ARG A CA 1
ATOM 802 C C . ARG A 1 100 ? 2.824 -2.902 -16.832 1.00 92.94 100 ARG A C 1
ATOM 804 O O . ARG A 1 100 ? 1.761 -3.362 -17.224 1.00 92.94 100 ARG A O 1
ATOM 811 N N . TYR A 1 101 ? 3.963 -3.588 -16.900 1.00 93.19 101 TYR A N 1
ATOM 812 C CA . TYR A 1 101 ? 4.016 -5.019 -17.211 1.00 93.19 101 TYR A CA 1
ATOM 813 C C . TYR A 1 101 ? 4.176 -5.866 -15.945 1.00 93.19 101 TYR A C 1
ATOM 815 O O . TYR A 1 101 ? 4.003 -7.079 -16.017 1.00 93.19 101 TYR A O 1
ATOM 823 N N . ASN A 1 102 ? 4.529 -5.233 -14.821 1.00 92.56 102 ASN A N 1
ATOM 824 C CA . ASN A 1 102 ? 4.655 -5.866 -13.509 1.00 92.56 102 ASN A CA 1
ATOM 825 C C . ASN A 1 102 ? 3.446 -5.586 -12.598 1.00 92.56 102 ASN A C 1
ATOM 827 O O . ASN A 1 102 ? 3.232 -6.330 -11.644 1.00 92.56 102 ASN A O 1
ATOM 831 N N . VAL A 1 103 ? 2.679 -4.526 -12.891 1.00 88.38 103 VAL A N 1
ATOM 832 C CA . VAL A 1 103 ? 1.338 -4.257 -12.333 1.00 88.38 103 VAL A CA 1
ATOM 833 C C . VAL A 1 103 ? 0.299 -5.017 -13.142 1.00 88.38 103 VAL A C 1
ATOM 835 O O . VAL A 1 103 ? -0.551 -5.678 -12.513 1.00 88.38 103 VAL A O 1
#

Secondary structure (DSSP, 8-state):
-TT---------S-HHHHHHHHHHHHHHHHH-TTSPPP--HHHHHHTT--S-EEEE-SS-THHHHTTGGG-SS-EEEE---S---S--HHHHHHHTT-STTT-

Foldseek 3Di:
DVVPDDDDDDDDPALPVQLVQQVVQVVVCVVCVPDDRDARPQLVVQPPPDDEAEEADQAAQCRNCSCVVRHPHHYHTQYQPDDDDDDDPVVSCVVSLRDPVND

Nearest PDB structures (foldseek):
  4qoy-assembly1_A  TM=9.617E-01  e=5.325E-09  Escherichia coli O157:H7 str. TW14359
  4qoy-assembly2_C  TM=9.647E-01  e=6.090E-09  Escherichia coli O157:H7 str. TW14359
  4qoy-assembly2_D  TM=9.631E-01  e=7.965E-09  Escherichia coli O157:H7 str. TW14359
  4qoy-assembly1_B  TM=9.617E-01  e=7.448E-09  Escherichia coli O157:H7 str. TW14359
  2g25-assembly1_B  TM=9.634E-01  e=1.274E-08  Escherichia coli

Organism: Neisseria gonorrhoeae (NCBI:txid485)

Mean predicted aligned error: 2.94 Å

Radius of gyration: 16.43 Å; Cα contacts (8 Å, |Δi|>4): 107; chains: 1; bounding box: 39×21×49 Å

pLDDT: mean 96.7, std 3.88, range [63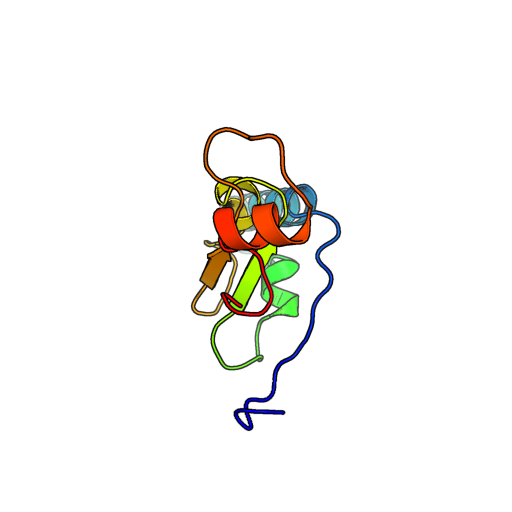.59, 98.81]

InterPro domains:
  IPR009014 Transketolase C-terminal/Pyruvate-ferredoxin oxidoreductase domain II [G3DSA:3.40.50.920] (1-103)
  IPR009014 Transketolase C-terminal/Pyruvate-ferredoxin oxidoreductase domain II [SSF5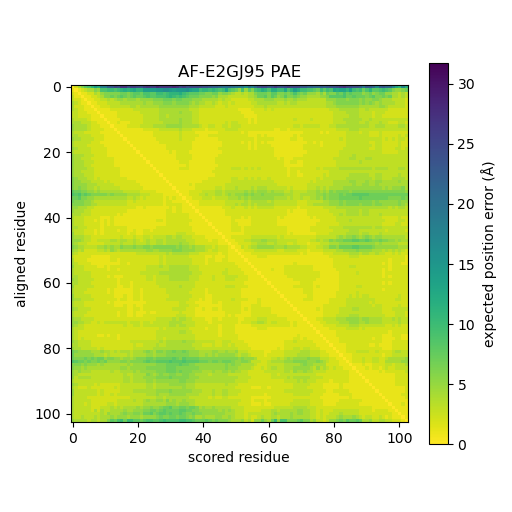2922] (2-103)
  IPR051157 Pyruvate Dehydrogenase/Transketolase [PTHR43825] (4-103)
  IPR055152 Transketolase-like, C-terminal domain [PF22613] (3-99)

Solvent-accessible surface area (backbone atoms only — not comparable to full-atom values): 6512 Å² total; per-residue (Å²): 117,101,79,76,72,88,79,87,87,81,86,78,94,48,54,68,58,50,34,49,48,34,52,52,28,53,52,46,36,72,76,38,78,87,52,84,77,64,74,28,66,64,30,68,72,49,58,94,62,85,68,74,45,77,47,70,44,96,44,39,34,71,60,65,49,68,40,54,94,49,49,90,48,58,77,46,67,31,19,43,66,76,83,88,76,95,69,55,72,70,60,47,29,57,71,36,47,55,32,89,87,66,108